Protein AF-A0A1A7YD47-F1 (afdb_monomer)

Secondary structure (DSSP, 8-state):
-EEEEE-TTSEEEEEEEEEE--TTSPPEEEEEEEEEEEETTEEEEEEEEEEEE-S----

Nearest PDB structures (foldseek):
  1jb4-assembly1_B  TM=9.162E-01  e=5.062E-07  Rattus norvegicus
  1jb5-assembly1_B  TM=9.197E-01  e=6.728E-07  Rattus norvegicus
  1qma-assembly1_A  TM=9.509E-01  e=1.370E-06  Rattus norvegicus
  1gy5-assembly1_A  TM=9.240E-01  e=1.821E-06  Homo sapiens
  1jb2-assembly1_B  TM=9.229E-01  e=2.100E-06  Rattus norvegicus

InterPro domains:
  IPR002075 Nuclear transport factor 2 domain [PF02136] (3-52)
  IPR018222 Nuclear transport factor 2, eukaryote [PS50177] (1-52)
  IPR032710 NTF2-like domain superfamily [SSF54427] (2-56)

Sequence (59 aa):
EQDFQPTVDSCVLIMVFGQLQADEDRPMAFHQVFMLKSQNCAWACTNDVFRLGVHNIPV

pLDDT: mean 92.8, std 10.17, range [51.84, 98.56]

Organism: NCBI:txid60296

Radius of gyration: 14.33 Å; Cα contacts (8 Å, |Δi|>4): 111; chains: 1; bounding box: 32×23×39 Å

Structure (mmCIF, N/CA/C/O backbone):
data_AF-A0A1A7YD47-F1
#
_entry.id   AF-A0A1A7YD47-F1
#
loop_
_atom_site.group_PDB
_atom_site.id
_atom_site.type_symbol
_atom_site.label_atom_id
_atom_site.label_alt_id
_atom_site.label_comp_id
_atom_site.label_asym_id
_atom_site.label_entity_id
_atom_site.label_seq_id
_atom_site.pdbx_PDB_ins_code
_atom_site.Cartn_x
_atom_site.Cartn_y
_atom_site.Cartn_z
_atom_site.occupancy
_atom_site.B_iso_or_equiv
_atom_site.auth_seq_id
_atom_site.auth_comp_id
_atom_site.auth_asym_id
_atom_site.auth_atom_id
_atom_site.pdbx_PDB_model_num
ATOM 1 N N . GLU A 1 1 ? 7.037 9.513 -2.429 1.00 83.38 1 GLU A N 1
ATOM 2 C CA . GLU A 1 1 ? 6.321 10.445 -1.527 1.00 83.38 1 GLU A CA 1
ATOM 3 C C . GLU A 1 1 ? 5.171 9.696 -0.867 1.00 83.38 1 GLU A C 1
ATOM 5 O O . GLU A 1 1 ? 4.754 8.674 -1.415 1.00 83.38 1 GLU A O 1
ATOM 10 N N . GLN A 1 2 ? 4.748 10.108 0.329 1.00 92.62 2 GLN A N 1
ATOM 11 C CA . GLN A 1 2 ? 3.714 9.413 1.100 1.00 92.62 2 GLN A CA 1
ATOM 12 C C . GLN A 1 2 ? 2.763 10.432 1.720 1.00 92.62 2 GLN A C 1
ATOM 14 O O . GLN A 1 2 ? 3.217 11.309 2.454 1.00 92.62 2 GLN A O 1
ATOM 19 N N . ASP A 1 3 ? 1.471 10.259 1.460 1.00 97.50 3 ASP A N 1
ATOM 20 C CA . ASP A 1 3 ? 0.401 11.084 2.014 1.00 97.50 3 ASP A CA 1
ATOM 21 C C . ASP A 1 3 ? -0.477 10.268 2.961 1.00 97.50 3 ASP A C 1
ATOM 23 O O . ASP A 1 3 ? -0.760 9.089 2.722 1.00 97.50 3 ASP A O 1
ATOM 27 N N . PHE A 1 4 ? -0.937 10.916 4.033 1.00 97.56 4 PHE A N 1
ATOM 28 C CA . PHE A 1 4 ? -1.705 10.286 5.104 1.00 97.56 4 PHE A CA 1
ATOM 29 C C . PHE A 1 4 ? -2.942 11.123 5.417 1.00 97.56 4 PHE A C 1
ATOM 31 O O . PHE A 1 4 ? -2.839 12.331 5.637 1.00 97.56 4 PHE A O 1
ATOM 38 N N . GLN A 1 5 ? -4.110 10.485 5.476 1.00 98.00 5 GLN A N 1
ATOM 39 C CA . GLN A 1 5 ? -5.368 11.150 5.815 1.00 98.00 5 GLN A CA 1
ATOM 40 C C . GLN A 1 5 ? -6.167 10.331 6.837 1.00 98.00 5 GLN A C 1
ATOM 42 O O . GLN A 1 5 ? -6.319 9.118 6.671 1.00 98.00 5 GLN A O 1
ATOM 47 N N . PRO A 1 6 ? -6.711 10.959 7.892 1.00 97.88 6 PRO A N 1
ATOM 48 C CA . PRO A 1 6 ? -7.708 10.314 8.732 1.00 97.88 6 PRO A CA 1
ATOM 49 C C . PRO A 1 6 ? -9.030 10.167 7.966 1.00 97.88 6 PRO A C 1
ATOM 51 O O . PRO A 1 6 ? -9.396 11.009 7.148 1.00 97.88 6 PRO A O 1
ATOM 54 N N . THR A 1 7 ? -9.774 9.109 8.269 1.00 96.81 7 THR A N 1
ATOM 55 C CA . THR A 1 7 ? -11.124 8.866 7.736 1.00 96.81 7 THR A CA 1
ATOM 56 C C . THR A 1 7 ? -12.175 9.038 8.833 1.00 96.81 7 THR A C 1
ATOM 58 O O . THR A 1 7 ? -11.855 9.024 10.024 1.00 96.81 7 THR A O 1
ATOM 61 N N . VAL A 1 8 ? -13.447 9.163 8.444 1.00 95.38 8 VAL A N 1
ATOM 62 C CA . VAL A 1 8 ? -14.574 9.317 9.385 1.00 95.38 8 VAL A CA 1
ATOM 63 C C . VAL A 1 8 ? -14.715 8.142 10.363 1.00 95.38 8 VAL A C 1
ATOM 65 O O . VAL A 1 8 ? -15.113 8.344 11.505 1.00 95.38 8 VAL A O 1
ATOM 68 N N . ASP A 1 9 ? -14.295 6.939 9.961 1.00 94.62 9 ASP A N 1
ATOM 69 C CA . ASP A 1 9 ? -14.386 5.715 10.767 1.00 94.62 9 ASP A CA 1
ATOM 70 C C . ASP A 1 9 ? -13.141 5.467 11.637 1.00 94.62 9 ASP A C 1
ATOM 72 O O . ASP A 1 9 ? -12.860 4.331 12.028 1.00 94.62 9 ASP A O 1
ATOM 76 N N . SER A 1 10 ? -12.354 6.513 11.923 1.00 93.56 10 SER A N 1
ATOM 77 C CA . SER A 1 10 ? -11.098 6.422 12.691 1.00 93.56 10 SER A CA 1
ATOM 78 C C . SER A 1 10 ? -10.069 5.450 12.089 1.00 93.56 10 SER A C 1
ATOM 80 O O . SER A 1 10 ? -9.226 4.891 12.793 1.00 93.56 10 SER A O 1
ATOM 82 N N . CYS A 1 11 ? -10.131 5.250 10.772 1.00 97.38 11 CYS A N 1
ATOM 83 C CA . CYS A 1 11 ? -9.100 4.561 10.003 1.00 97.38 11 CYS A CA 1
ATOM 84 C C . CYS A 1 11 ? -8.115 5.582 9.418 1.00 97.38 11 CYS A C 1
ATOM 86 O O . CYS A 1 11 ? -8.439 6.768 9.295 1.00 97.38 11 CYS A O 1
ATOM 88 N N . VAL A 1 12 ? -6.936 5.116 9.017 1.00 98.19 12 VAL A N 1
ATOM 89 C CA . VAL A 1 12 ? -5.927 5.920 8.317 1.00 98.19 12 VAL A CA 1
ATOM 90 C C . VAL A 1 12 ? -5.852 5.456 6.869 1.00 98.19 12 VAL A C 1
ATOM 92 O O . VAL A 1 12 ? -5.613 4.276 6.616 1.00 98.19 12 VAL A O 1
ATOM 95 N N . LEU A 1 13 ? -6.050 6.379 5.931 1.00 98.12 13 LEU A N 1
ATOM 96 C CA . LEU A 1 13 ? -5.791 6.171 4.512 1.00 98.12 13 LEU A CA 1
ATOM 97 C C . LEU A 1 13 ? -4.358 6.612 4.206 1.00 98.12 13 LEU A C 1
ATOM 99 O O . LEU A 1 13 ? -3.973 7.736 4.534 1.00 98.12 13 LEU A O 1
ATOM 103 N N . ILE A 1 14 ? -3.581 5.732 3.585 1.00 98.44 14 ILE A N 1
ATOM 104 C CA . ILE A 1 14 ? -2.183 5.973 3.221 1.00 98.44 14 ILE A CA 1
ATOM 105 C C . ILE A 1 14 ? -2.049 5.811 1.717 1.00 98.44 14 ILE A C 1
ATOM 107 O O . ILE A 1 14 ? -2.435 4.770 1.186 1.00 98.44 14 ILE A O 1
ATOM 111 N N . MET A 1 15 ? -1.478 6.806 1.043 1.00 98.00 15 MET A N 1
ATOM 112 C CA . MET A 1 15 ? -1.144 6.732 -0.376 1.00 98.00 15 MET A CA 1
ATOM 113 C C . MET A 1 15 ? 0.368 6.819 -0.557 1.00 98.00 15 MET A C 1
ATOM 115 O O . MET A 1 15 ? 1.008 7.772 -0.117 1.00 98.00 15 MET A O 1
ATOM 119 N N . VAL A 1 16 ? 0.934 5.809 -1.208 1.00 97.94 16 VAL A N 1
ATOM 120 C CA . VAL A 1 16 ? 2.368 5.678 -1.458 1.00 97.94 16 VAL A CA 1
ATOM 121 C C . VAL A 1 16 ? 2.625 5.760 -2.954 1.00 97.94 16 VAL A C 1
ATOM 123 O O . VAL A 1 16 ? 2.032 5.020 -3.742 1.00 97.94 16 VAL A O 1
ATOM 126 N N . PHE A 1 17 ? 3.553 6.637 -3.327 1.00 95.19 17 PHE A N 1
ATOM 127 C CA . PHE A 1 17 ? 4.093 6.753 -4.677 1.00 95.19 17 PHE A CA 1
ATOM 128 C C . PHE A 1 17 ? 5.573 6.396 -4.657 1.00 95.19 17 PHE A C 1
ATOM 130 O O . PHE A 1 17 ? 6.337 6.940 -3.845 1.00 95.19 17 PHE A O 1
ATOM 137 N N . GLY A 1 18 ? 5.995 5.539 -5.579 1.00 94.88 18 GLY A N 1
ATOM 138 C CA . GLY A 1 18 ? 7.396 5.162 -5.687 1.00 94.88 18 GLY A CA 1
ATOM 139 C C . GLY A 1 18 ? 7.751 4.559 -7.033 1.00 94.88 18 GLY A C 1
ATOM 140 O O . GLY A 1 18 ? 6.928 4.476 -7.943 1.00 94.88 18 GLY A O 1
ATOM 141 N N . GLN A 1 19 ? 9.004 4.134 -7.138 1.00 94.69 19 GLN A N 1
ATOM 142 C CA . GLN A 1 19 ? 9.464 3.248 -8.193 1.00 94.69 19 GLN A CA 1
ATOM 143 C C . GLN A 1 19 ? 9.960 1.956 -7.558 1.00 94.69 19 GLN A C 1
ATOM 145 O O . GLN A 1 19 ? 10.563 1.985 -6.485 1.00 94.69 19 GLN A O 1
ATOM 150 N N . LEU A 1 20 ? 9.687 0.835 -8.211 1.00 94.19 20 LEU A N 1
ATOM 151 C CA . LEU A 1 20 ? 10.218 -0.468 -7.843 1.00 94.19 20 LEU A CA 1
ATOM 152 C C . LEU A 1 20 ? 10.988 -1.047 -9.023 1.00 94.19 20 LEU A C 1
ATOM 154 O O . LEU A 1 20 ? 10.657 -0.779 -10.177 1.00 94.19 20 LEU A O 1
ATOM 158 N N . GLN A 1 21 ? 12.001 -1.846 -8.725 1.00 95.31 21 GLN A N 1
ATOM 159 C CA . GLN A 1 21 ? 12.721 -2.642 -9.705 1.00 95.31 21 GLN A CA 1
ATOM 160 C C . GLN A 1 21 ? 12.591 -4.104 -9.287 1.00 95.31 21 GLN A C 1
ATOM 162 O O . GLN A 1 21 ? 12.895 -4.442 -8.143 1.00 95.31 21 GLN A O 1
ATOM 167 N N . ALA A 1 22 ? 12.081 -4.936 -10.189 1.00 95.31 22 ALA A N 1
ATOM 168 C CA . ALA A 1 22 ? 12.036 -6.379 -10.011 1.00 95.31 22 ALA A CA 1
ATOM 169 C C . ALA A 1 22 ? 13.143 -6.990 -10.873 1.00 95.31 22 ALA A C 1
ATOM 171 O O . ALA A 1 22 ? 1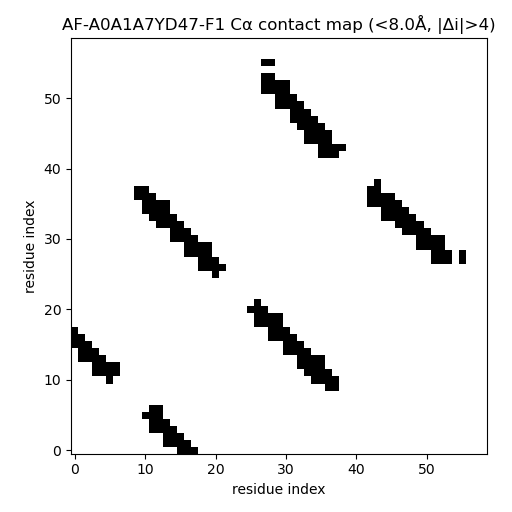3.237 -6.670 -12.055 1.00 95.31 22 ALA A O 1
ATOM 172 N N . ASP A 1 23 ? 13.984 -7.830 -10.273 1.00 96.38 23 ASP A N 1
ATOM 173 C CA . ASP A 1 23 ? 15.116 -8.476 -10.942 1.00 96.38 23 ASP A CA 1
ATOM 174 C C . ASP A 1 23 ? 15.992 -7.467 -11.721 1.00 96.38 23 ASP A C 1
ATOM 176 O O . ASP A 1 23 ? 16.401 -6.438 -11.180 1.00 96.38 23 ASP A O 1
ATOM 180 N N . GLU A 1 24 ? 16.256 -7.751 -12.998 1.00 96.19 24 GLU A N 1
ATOM 181 C CA . GLU A 1 24 ? 17.040 -6.916 -13.916 1.00 96.19 24 GLU A CA 1
ATOM 182 C C . GLU A 1 24 ? 16.152 -6.046 -14.831 1.00 96.19 24 GLU A C 1
ATOM 184 O O . GLU A 1 24 ? 16.641 -5.442 -15.793 1.00 96.19 24 GLU A O 1
ATOM 189 N N . ASP A 1 25 ? 14.840 -5.973 -14.566 1.00 90.88 25 ASP A N 1
ATOM 190 C CA . ASP A 1 25 ? 13.934 -5.119 -15.335 1.00 90.88 25 ASP A CA 1
ATOM 191 C C . ASP A 1 25 ? 14.223 -3.634 -15.084 1.00 90.88 25 ASP A C 1
ATOM 193 O O . ASP A 1 25 ? 14.902 -3.233 -14.136 1.00 90.88 25 ASP A O 1
ATOM 197 N N . ARG A 1 26 ? 13.682 -2.766 -15.944 1.00 91.00 26 ARG A N 1
ATOM 198 C CA . ARG A 1 26 ? 13.757 -1.316 -15.720 1.00 91.00 26 ARG A CA 1
ATOM 199 C C . ARG A 1 26 ? 12.893 -0.921 -14.513 1.00 91.00 26 ARG A C 1
ATOM 201 O O . ARG A 1 26 ? 11.790 -1.452 -14.388 1.00 91.00 26 ARG A O 1
ATOM 208 N N . PRO A 1 27 ? 13.318 0.055 -13.684 1.00 93.88 27 PRO A N 1
ATOM 209 C CA . PRO A 1 27 ? 12.470 0.604 -12.633 1.00 93.88 27 PRO A CA 1
ATOM 210 C C . PRO A 1 27 ? 11.120 1.081 -13.179 1.00 93.88 27 PRO A C 1
ATOM 212 O O . PRO A 1 27 ? 11.059 1.812 -14.171 1.00 93.88 27 PRO A O 1
ATOM 215 N N . MET A 1 28 ? 10.042 0.674 -12.517 1.00 93.06 28 MET A N 1
ATOM 216 C CA . MET A 1 28 ? 8.668 1.020 -12.866 1.00 93.06 28 MET A CA 1
ATOM 217 C C . MET A 1 28 ? 8.033 1.824 -11.742 1.00 93.06 28 MET A C 1
ATOM 219 O O . MET A 1 28 ? 8.191 1.496 -10.566 1.00 93.06 28 MET A O 1
ATOM 223 N N . ALA A 1 29 ? 7.281 2.863 -12.101 1.00 94.38 29 ALA A N 1
ATOM 224 C CA . ALA A 1 29 ? 6.469 3.585 -11.133 1.00 94.38 29 ALA A CA 1
ATOM 225 C C . ALA A 1 29 ? 5.394 2.664 -10.542 1.00 94.38 29 ALA A C 1
ATOM 227 O O . ALA A 1 29 ? 4.890 1.766 -11.216 1.00 94.38 29 ALA A O 1
ATOM 228 N N . PHE A 1 30 ? 5.009 2.900 -9.296 1.00 95.69 30 PHE A N 1
ATOM 229 C CA . PHE A 1 30 ? 3.863 2.253 -8.678 1.00 95.69 30 PHE A CA 1
ATOM 230 C C . PHE A 1 30 ? 3.116 3.221 -7.766 1.00 95.69 30 PHE A C 1
ATOM 232 O O . PHE A 1 30 ? 3.670 4.197 -7.250 1.00 95.69 30 PHE A O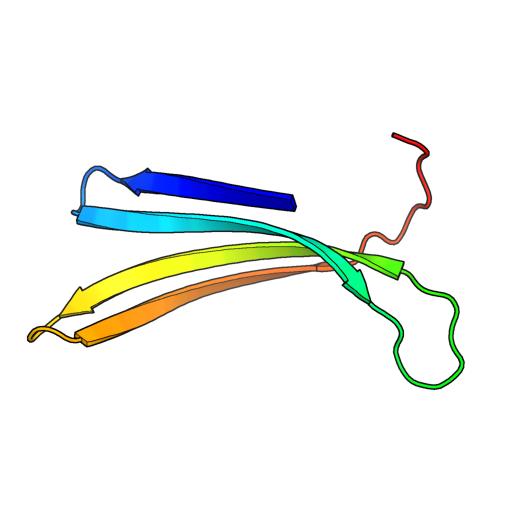 1
ATOM 239 N N . HIS A 1 31 ? 1.847 2.895 -7.559 1.00 96.06 31 HIS A N 1
ATOM 240 C CA . HIS A 1 31 ? 0.974 3.524 -6.585 1.00 96.06 31 HIS A CA 1
ATOM 241 C C . HIS A 1 31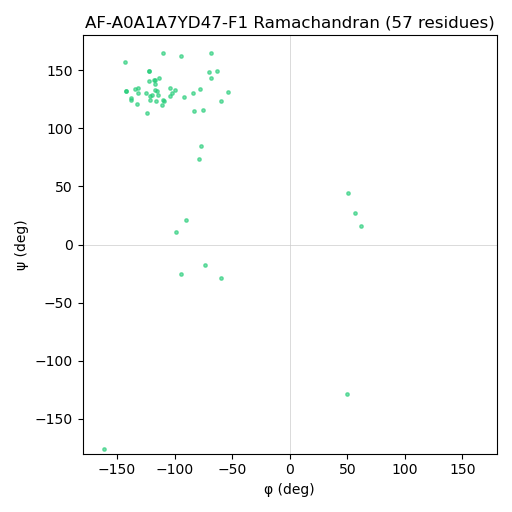 ? 0.416 2.427 -5.688 1.00 96.06 31 HIS A C 1
ATOM 243 O O . HIS A 1 31 ? -0.093 1.423 -6.197 1.00 96.06 31 HIS A O 1
ATOM 249 N N . GLN A 1 32 ? 0.495 2.612 -4.376 1.00 98.12 32 GLN A N 1
ATOM 250 C CA . GLN A 1 32 ? -0.103 1.688 -3.421 1.00 98.12 32 GLN A CA 1
ATOM 251 C C . GLN A 1 32 ? -0.917 2.450 -2.387 1.00 98.12 32 GLN A C 1
ATOM 253 O O . GLN A 1 32 ? -0.478 3.479 -1.876 1.00 98.12 32 GLN A O 1
ATOM 258 N N . VAL A 1 33 ? -2.120 1.959 -2.111 1.00 98.38 33 VAL A N 1
ATOM 259 C CA . VAL A 1 33 ? -3.037 2.561 -1.147 1.00 98.38 33 VAL A CA 1
ATOM 260 C C . VAL A 1 33 ? -3.338 1.555 -0.051 1.00 98.38 33 VAL A C 1
ATOM 262 O O . VAL A 1 33 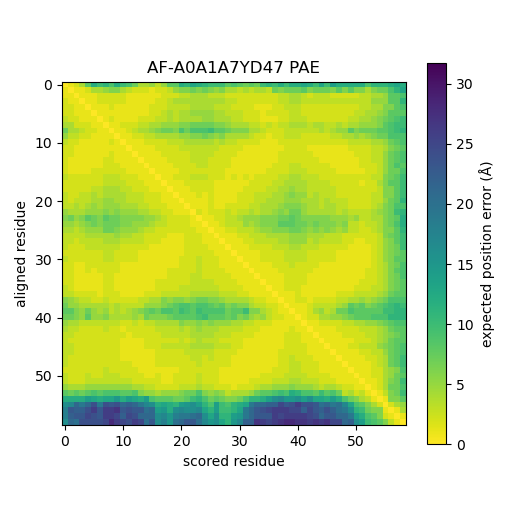? -3.764 0.439 -0.344 1.00 98.38 33 VAL A O 1
ATOM 265 N N . PHE A 1 34 ? -3.170 1.978 1.200 1.00 98.56 34 PHE A N 1
ATOM 266 C CA . PHE A 1 34 ? -3.507 1.186 2.378 1.00 98.56 34 PHE A CA 1
ATOM 267 C C . PHE A 1 34 ? -4.613 1.860 3.184 1.00 98.56 34 PHE A C 1
ATOM 269 O O . PHE A 1 34 ? -4.593 3.076 3.377 1.00 98.56 34 PHE A O 1
ATOM 276 N N . MET A 1 35 ? -5.536 1.065 3.720 1.00 98.31 35 MET A N 1
ATOM 277 C CA . MET A 1 35 ? -6.417 1.496 4.804 1.00 98.31 35 MET A CA 1
ATOM 278 C C . MET A 1 35 ? -6.056 0.740 6.079 1.00 98.31 35 MET A C 1
ATOM 280 O O . MET A 1 35 ? -6.130 -0.489 6.119 1.00 98.31 35 MET A O 1
ATOM 284 N N . LEU A 1 36 ? -5.667 1.475 7.119 1.00 98.31 36 LEU A N 1
ATOM 285 C CA . LEU A 1 36 ? -5.352 0.917 8.429 1.00 98.31 36 LEU A CA 1
ATOM 286 C C . LEU A 1 36 ? -6.503 1.158 9.399 1.00 98.31 36 LEU A C 1
ATOM 288 O O . LEU A 1 36 ? -6.942 2.296 9.571 1.00 98.31 36 LEU A O 1
ATOM 292 N N . LYS A 1 37 ? -6.939 0.106 10.092 1.00 97.7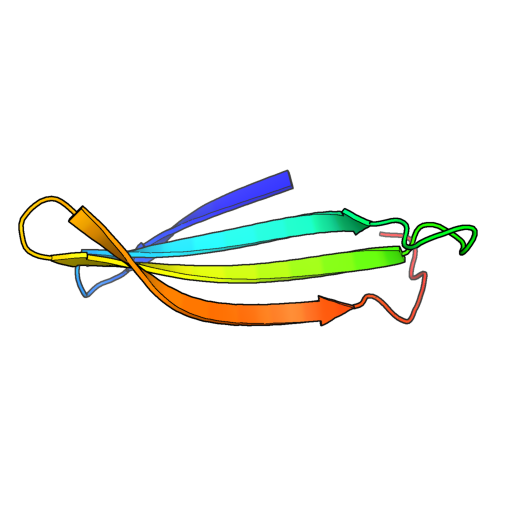5 37 LYS A N 1
ATOM 293 C CA . LYS A 1 37 ? -7.933 0.183 11.166 1.00 97.75 37 LYS A CA 1
ATOM 294 C C . LYS A 1 37 ? -7.313 -0.253 12.485 1.00 97.75 37 LYS A C 1
ATOM 296 O O . LYS A 1 37 ? -6.659 -1.293 12.549 1.00 97.75 37 LYS A O 1
ATOM 301 N N . SER A 1 38 ? -7.538 0.532 13.535 1.00 95.81 38 SER A N 1
ATOM 302 C CA . SER A 1 38 ? -7.115 0.180 14.890 1.00 95.81 38 SER A CA 1
ATOM 303 C C . SER A 1 38 ? -8.149 -0.729 15.557 1.00 95.81 38 SER A C 1
ATOM 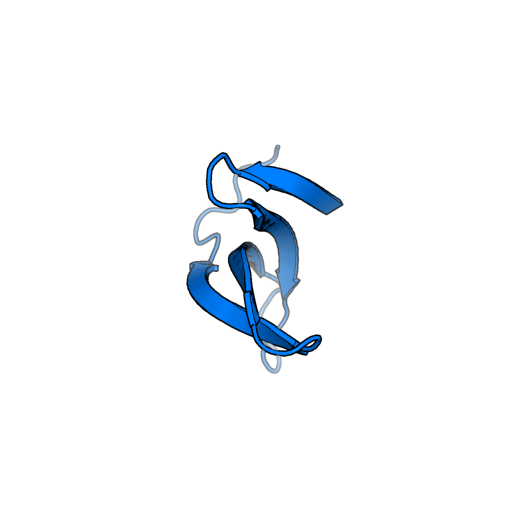305 O O . SER A 1 38 ? -9.346 -0.435 15.540 1.00 95.81 38 SER A O 1
ATOM 307 N N . GLN A 1 39 ? -7.695 -1.840 16.134 1.00 93.44 39 GLN A N 1
ATOM 308 C CA . GLN A 1 39 ? -8.480 -2.757 16.960 1.00 93.44 39 GLN A CA 1
ATOM 309 C C . GLN A 1 39 ? -7.604 -3.256 18.112 1.00 93.44 39 GLN A C 1
ATOM 311 O O . GLN A 1 39 ? -6.474 -3.678 17.888 1.00 93.44 39 GLN A O 1
ATOM 316 N N . ASN A 1 40 ? -8.112 -3.233 19.348 1.00 93.50 40 ASN A N 1
ATOM 317 C CA . ASN A 1 40 ? -7.398 -3.735 20.534 1.00 93.50 40 ASN A CA 1
ATOM 318 C C . ASN A 1 40 ? -5.964 -3.179 20.684 1.00 93.50 40 ASN A C 1
ATOM 320 O O . ASN A 1 40 ? -5.030 -3.926 20.966 1.00 93.50 40 ASN A O 1
ATOM 324 N N . CYS A 1 41 ? -5.787 -1.869 20.469 1.00 92.31 41 CYS A N 1
ATOM 325 C CA . CYS A 1 41 ? -4.486 -1.182 20.501 1.00 92.31 41 CYS A CA 1
ATOM 326 C C . CYS A 1 41 ? -3.466 -1.658 19.445 1.00 92.31 41 CYS A C 1
ATOM 328 O O . CYS A 1 41 ? -2.283 -1.342 19.557 1.00 92.31 41 CYS A O 1
ATOM 330 N N . ALA A 1 42 ? -3.910 -2.374 18.410 1.00 95.62 42 ALA A N 1
ATOM 331 C CA . ALA A 1 42 ? -3.101 -2.792 17.273 1.00 95.62 42 ALA A CA 1
ATOM 332 C C . ALA A 1 42 ? -3.698 -2.268 15.961 1.00 95.62 42 ALA A C 1
ATOM 334 O O . ALA A 1 42 ? -4.910 -2.125 15.827 1.00 95.62 42 ALA A O 1
ATOM 335 N N . TRP A 1 43 ? -2.844 -2.001 14.977 1.00 96.94 43 TRP A N 1
ATOM 336 C CA . TRP A 1 43 ? -3.263 -1.576 13.643 1.00 96.94 43 TRP A CA 1
ATOM 337 C C . TRP A 1 43 ? -3.227 -2.757 12.681 1.00 96.94 43 TRP A C 1
ATOM 339 O O . TRP A 1 43 ? -2.238 -3.486 12.628 1.00 96.94 43 TRP A O 1
ATOM 349 N N . ALA A 1 44 ? -4.290 -2.921 11.900 1.00 97.38 44 ALA A N 1
ATOM 350 C CA . ALA A 1 44 ? -4.365 -3.907 10.831 1.00 97.38 44 ALA A CA 1
ATOM 351 C C . ALA A 1 44 ? -4.651 -3.217 9.495 1.00 97.38 44 ALA A C 1
ATOM 353 O O . ALA A 1 44 ? -5.457 -2.286 9.432 1.00 97.38 44 ALA A O 1
ATOM 354 N N . CYS A 1 45 ? -4.010 -3.694 8.427 1.00 97.94 45 CYS A N 1
ATOM 355 C CA . CYS A 1 45 ? -4.352 -3.307 7.065 1.00 97.94 45 CYS A CA 1
ATOM 356 C C . CYS A 1 45 ? -5.641 -4.025 6.658 1.00 97.94 45 CYS A C 1
ATOM 358 O O . CYS A 1 45 ? -5.677 -5.254 6.604 1.00 97.94 45 CYS A O 1
ATOM 360 N N . THR A 1 46 ? -6.707 -3.269 6.415 1.00 97.81 46 THR A N 1
ATOM 361 C CA . THR A 1 46 ? -7.999 -3.825 5.991 1.00 97.81 46 THR A CA 1
ATOM 362 C C . THR A 1 46 ? -8.159 -3.813 4.478 1.00 97.81 46 THR A C 1
ATOM 364 O O . THR A 1 46 ? -8.919 -4.614 3.937 1.00 97.81 46 THR A O 1
ATOM 367 N N . ASN A 1 47 ? -7.459 -2.907 3.794 1.00 98.25 47 ASN A N 1
ATOM 368 C CA . ASN A 1 47 ? -7.513 -2.754 2.348 1.00 98.25 47 ASN A CA 1
ATOM 369 C C . ASN A 1 47 ? -6.119 -2.423 1.827 1.00 98.25 47 ASN A C 1
ATOM 371 O O . ASN A 1 47 ? -5.478 -1.510 2.342 1.00 98.25 47 ASN A O 1
ATOM 375 N N . ASP A 1 48 ? -5.708 -3.136 0.784 1.00 98.44 48 ASP A N 1
ATOM 376 C CA . ASP A 1 48 ? -4.463 -2.919 0.055 1.00 98.44 48 ASP A CA 1
ATOM 377 C C . ASP A 1 48 ? -4.780 -2.921 -1.442 1.00 98.44 48 ASP A C 1
ATOM 379 O O . ASP A 1 48 ? -5.351 -3.884 -1.966 1.00 98.44 48 ASP A O 1
ATOM 383 N N . VAL A 1 49 ? -4.471 -1.816 -2.118 1.00 98.50 49 VAL A N 1
ATOM 384 C CA . VAL A 1 49 ? -4.619 -1.681 -3.567 1.00 98.50 49 VAL A CA 1
ATOM 385 C C . VAL A 1 49 ? -3.277 -1.289 -4.155 1.00 98.50 49 VAL A C 1
ATOM 387 O O . VAL A 1 49 ? -2.811 -0.167 -3.965 1.00 98.50 49 VAL A O 1
ATOM 390 N N . PHE A 1 50 ? -2.700 -2.198 -4.932 1.00 97.75 50 PHE A N 1
ATOM 391 C CA . PHE A 1 50 ? -1.469 -1.973 -5.675 1.00 97.75 50 PHE A CA 1
ATOM 392 C C . PHE A 1 50 ? -1.758 -1.749 -7.163 1.00 97.75 50 PHE A C 1
ATOM 394 O O . PHE A 1 50 ? -2.518 -2.497 -7.785 1.00 97.75 50 PHE A O 1
ATOM 401 N N . ARG A 1 51 ? -1.114 -0.741 -7.759 1.00 96.12 51 ARG A N 1
ATOM 402 C CA . ARG A 1 51 ? -1.173 -0.481 -9.199 1.00 96.12 51 ARG A CA 1
ATOM 403 C C . ARG A 1 51 ? 0.199 -0.120 -9.755 1.00 96.12 51 ARG A C 1
ATOM 405 O O . ARG A 1 51 ? 0.813 0.863 -9.348 1.00 96.12 51 ARG A O 1
ATOM 412 N N . LEU A 1 52 ? 0.625 -0.879 -10.759 1.00 95.12 52 LEU A N 1
ATOM 413 C CA . LEU A 1 52 ? 1.844 -0.619 -11.515 1.00 95.12 52 LEU A CA 1
ATOM 414 C C . LEU A 1 52 ? 1.626 0.505 -12.543 1.00 95.12 52 LEU A C 1
ATOM 416 O O . LEU A 1 52 ? 0.640 0.516 -13.286 1.00 95.12 52 LEU A O 1
ATOM 420 N N . GLY A 1 53 ? 2.561 1.445 -12.599 1.00 91.88 53 GLY A N 1
ATOM 421 C CA . GLY A 1 53 ? 2.636 2.507 -13.593 1.00 91.88 53 GLY A CA 1
ATOM 422 C C . GLY A 1 53 ? 3.172 1.970 -14.916 1.00 91.88 53 GLY A C 1
ATOM 423 O O . GLY A 1 53 ? 4.363 2.050 -15.190 1.00 91.88 53 GLY A O 1
ATOM 424 N N . VAL A 1 54 ? 2.281 1.416 -15.740 1.00 85.50 54 VAL A N 1
ATOM 425 C CA . VAL A 1 54 ? 2.642 0.798 -17.034 1.00 85.50 54 VAL A CA 1
ATOM 426 C C . VAL A 1 54 ? 3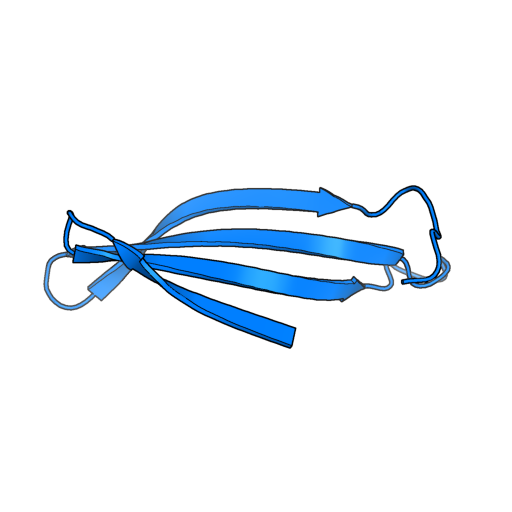.002 1.807 -18.129 1.00 85.50 54 VAL A C 1
ATOM 428 O O . VAL A 1 54 ? 3.627 1.447 -19.122 1.00 85.50 54 VAL A O 1
ATOM 431 N N . HIS A 1 55 ? 2.624 3.075 -17.956 1.00 79.50 55 HIS A N 1
ATOM 432 C CA . HIS A 1 5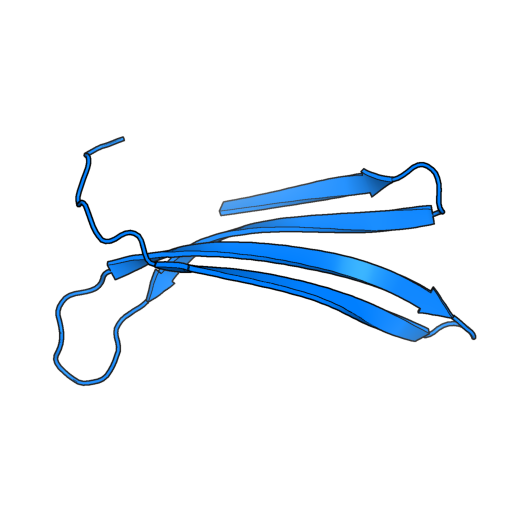5 ? 2.994 4.156 -18.861 1.00 79.50 55 HIS A CA 1
ATOM 433 C C . HIS A 1 55 ? 3.975 5.076 -18.144 1.00 79.50 55 HIS A C 1
ATOM 435 O O . HIS A 1 55 ? 3.656 5.617 -17.087 1.00 79.50 55 HIS A O 1
ATOM 441 N N . ASN A 1 56 ? 5.145 5.284 -18.744 1.00 64.19 56 ASN A N 1
ATOM 442 C CA . ASN A 1 56 ? 6.107 6.276 -18.280 1.00 64.19 56 ASN A CA 1
ATOM 443 C C . ASN A 1 56 ? 5.635 7.659 -18.753 1.00 64.19 56 ASN A C 1
ATOM 445 O O . ASN A 1 56 ? 6.137 8.199 -19.737 1.00 64.19 56 ASN A O 1
ATOM 449 N N . ILE A 1 57 ? 4.587 8.182 -18.116 1.00 61.19 57 ILE A N 1
ATOM 450 C CA . ILE A 1 57 ? 4.128 9.550 -18.352 1.00 61.19 57 ILE A CA 1
ATOM 451 C C . ILE A 1 57 ? 5.009 10.433 -17.462 1.00 61.19 57 ILE A C 1
ATOM 453 O O . ILE A 1 57 ? 4.956 10.261 -16.243 1.00 61.19 57 ILE A O 1
ATOM 457 N N . PRO A 1 58 ? 5.853 11.313 -18.028 1.00 54.16 58 PRO A N 1
ATOM 458 C CA . PRO A 1 58 ? 6.578 12.274 -17.215 1.00 54.16 58 PRO A CA 1
ATOM 45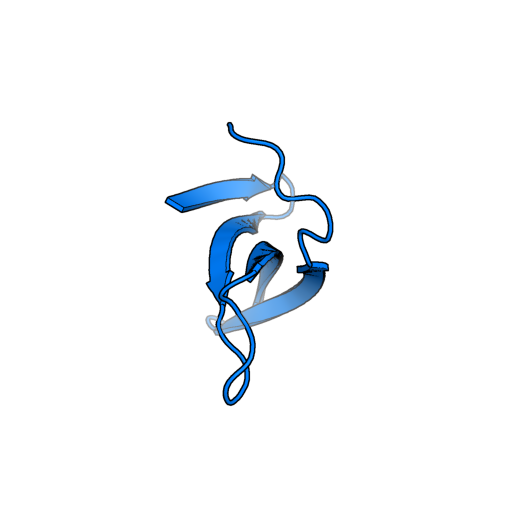9 C C . PRO A 1 58 ? 5.550 13.137 -16.479 1.00 54.16 58 PRO A C 1
ATOM 461 O O . PRO A 1 58 ? 4.659 13.701 -17.117 1.00 54.16 58 PRO A O 1
ATOM 464 N N . VAL A 1 59 ? 5.651 13.164 -15.151 1.00 51.84 59 VAL A N 1
ATOM 465 C CA . VAL A 1 59 ? 4.940 14.115 -14.287 1.00 51.84 59 VAL A CA 1
ATOM 466 C C . VAL A 1 59 ? 5.764 15.389 -14.210 1.00 51.84 59 VAL A C 1
ATOM 468 O O . VAL A 1 59 ? 6.999 15.258 -14.042 1.00 51.84 59 VAL A O 1
#

Foldseek 3Di:
DKDWDQDPLRKIKIKDWDWDDDDPDDTWIKIKIWIWDDDPNDIDTPDIDIDIRPDPDPD

Solvent-accessible surface area (backbone atoms only — not comparable to full-atom values): 3599 Å² total; per-residue (Å²): 95,76,50,77,43,82,45,96,83,68,26,39,42,36,42,39,45,52,69,49,64,61,90,89,53,75,72,33,44,35,39,38,38,40,32,34,39,71,54,94,96,39,76,42,78,79,42,78,49,81,45,76,44,88,66,92,68,89,126

Mean predicted aligned error: 4.29 Å